Protein AF-A0A0N0AQ24-F1 (afdb_monomer_lite)

pLDDT: mean 78.23, std 11.95, range [36.19, 90.62]

Foldseek 3Di:
DDDDDWDAFPVPRDTDPDPVQKDWDWDQDDPVQVGDIDITIHGNVVCVPVDPPFAKDWDWDDDVPDDTDIDIDTPVVVQVVDDPDGVVVVVVPDDDPPPPDPDPPVPPPPQPCLDLLNQPADDPDADDPSSLVSCQVCVVVSQVNCVVVVHDHQDLVDVVSCVRSVCPVVSVVVVD

Sequence (176 aa):
MAQRVIRVSDLTGKFIENDEDLVKVIVRGHPILGEDAVEIEALAEEVENLDNEKQFVHLEIQQEGEDTRSVVMELSEFEALAQDEPMDKLLTTAKTVTARSARPAATAKKIDYATLEHAGKPKKGKTSEAEKRIVRENFDQINERLQGEGLRTIDLNNPDHVERYGLEELAKERRG

Structure (mmCIF, N/CA/C/O backbone):
data_AF-A0A0N0AQ24-F1
#
_entry.id   AF-A0A0N0AQ24-F1
#
loop_
_atom_site.group_PDB
_atom_site.id
_atom_site.type_symbol
_atom_site.label_atom_id
_atom_site.label_alt_id
_atom_site.label_comp_id
_atom_site.label_asym_id
_atom_site.label_entity_id
_atom_site.label_seq_id
_atom_site.pdbx_PDB_ins_code
_atom_site.Cartn_x
_atom_site.Cartn_y
_atom_site.Cartn_z
_atom_site.occupancy
_atom_site.B_iso_or_equiv
_atom_site.auth_seq_id
_atom_site.auth_comp_id
_atom_site.auth_asym_id
_atom_site.auth_atom_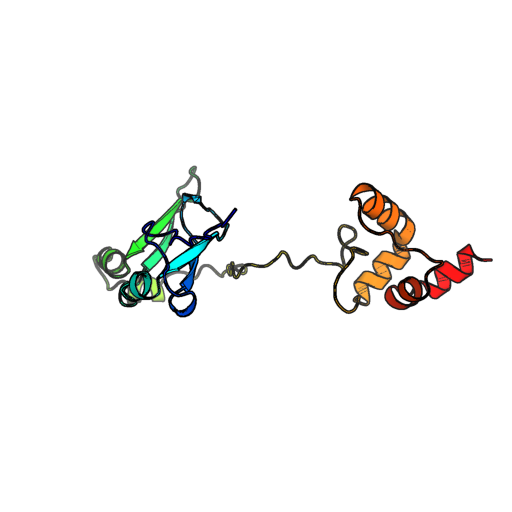id
_atom_site.pdbx_PDB_model_num
ATOM 1 N N . MET A 1 1 ? -40.356 0.172 -23.204 1.00 53.78 1 MET A N 1
ATOM 2 C CA . MET A 1 1 ? -39.754 -0.649 -22.132 1.00 53.78 1 MET A CA 1
ATOM 3 C C . MET A 1 1 ? -38.996 0.294 -21.217 1.00 53.78 1 MET A C 1
ATOM 5 O O . MET A 1 1 ? -38.192 1.058 -21.734 1.00 53.78 1 MET A O 1
ATOM 9 N N . ALA A 1 2 ? -39.307 0.315 -19.922 1.00 73.12 2 ALA A N 1
ATOM 10 C CA . ALA A 1 2 ? -38.596 1.137 -18.943 1.00 73.12 2 ALA A CA 1
ATOM 11 C C . ALA A 1 2 ? -37.483 0.302 -18.296 1.00 73.12 2 ALA A C 1
ATOM 13 O O . ALA A 1 2 ? -37.708 -0.864 -17.978 1.00 73.12 2 ALA A O 1
ATOM 14 N N . GLN A 1 3 ? -36.297 0.886 -18.134 1.00 75.75 3 GLN A N 1
ATOM 15 C CA . GLN A 1 3 ? -35.149 0.267 -17.471 1.00 75.75 3 GLN A CA 1
ATOM 16 C C . GLN A 1 3 ? -34.894 1.039 -16.172 1.00 75.75 3 GLN A C 1
ATOM 18 O O . GLN A 1 3 ? -34.880 2.268 -16.195 1.00 75.75 3 GLN A O 1
ATOM 23 N N . ARG A 1 4 ? -34.727 0.336 -15.045 1.00 78.62 4 ARG A N 1
ATOM 24 C CA . ARG A 1 4 ? -34.333 0.929 -13.758 1.00 78.62 4 ARG A CA 1
ATOM 25 C C . ARG A 1 4 ? -32.904 0.495 -13.468 1.00 78.62 4 ARG A C 1
ATOM 27 O O . ARG A 1 4 ? -32.651 -0.698 -13.330 1.00 78.62 4 ARG A O 1
ATOM 34 N N . VAL A 1 5 ? -31.992 1.457 -13.398 1.00 78.50 5 VAL A N 1
ATOM 35 C CA . VAL A 1 5 ? -30.620 1.226 -12.937 1.00 78.50 5 VAL A CA 1
ATOM 36 C C . VAL A 1 5 ? -30.631 1.346 -11.420 1.00 78.50 5 VAL A C 1
ATOM 38 O O . VAL A 1 5 ? -31.204 2.292 -10.884 1.00 78.50 5 VAL A O 1
ATOM 41 N N . ILE A 1 6 ? -30.066 0.356 -10.737 1.00 82.25 6 ILE A N 1
ATOM 42 C CA . ILE A 1 6 ? -29.973 0.317 -9.280 1.00 82.25 6 ILE A CA 1
ATOM 43 C C . ILE A 1 6 ? -28.494 0.169 -8.939 1.00 82.25 6 ILE A C 1
ATOM 45 O O . ILE A 1 6 ? -27.836 -0.715 -9.488 1.00 82.25 6 ILE A O 1
ATOM 49 N N . ARG A 1 7 ? -27.985 1.037 -8.063 1.00 79.62 7 ARG A N 1
ATOM 50 C CA . ARG A 1 7 ? -26.636 0.932 -7.502 1.00 79.62 7 ARG A CA 1
ATOM 51 C C . ARG A 1 7 ? -26.691 0.293 -6.123 1.00 79.62 7 ARG A C 1
ATOM 53 O O . ARG A 1 7 ? -27.677 0.446 -5.399 1.00 79.62 7 ARG A O 1
ATOM 60 N N . VAL A 1 8 ? -25.652 -0.463 -5.801 1.00 87.00 8 VAL A N 1
ATOM 61 C CA . VAL A 1 8 ? -25.579 -1.314 -4.616 1.00 87.00 8 VAL A CA 1
ATOM 62 C C . VAL A 1 8 ? -24.201 -1.135 -3.986 1.00 87.00 8 VAL A C 1
ATOM 64 O O . VAL A 1 8 ? -23.217 -1.138 -4.715 1.00 87.00 8 VAL A O 1
ATOM 67 N N . SER A 1 9 ? -24.144 -0.974 -2.663 1.00 86.75 9 SER A N 1
ATOM 68 C CA . SER A 1 9 ? -22.891 -0.964 -1.896 1.00 86.75 9 SER A CA 1
ATOM 69 C C . SER A 1 9 ? -22.216 -2.333 -1.983 1.00 86.75 9 SER A C 1
ATOM 71 O O . SER A 1 9 ? -22.841 -3.355 -1.695 1.00 86.75 9 SER A O 1
ATOM 73 N N . ASP A 1 10 ? -20.934 -2.355 -2.325 1.00 87.88 10 ASP A N 1
ATOM 74 C CA . ASP A 1 10 ? -20.101 -3.556 -2.339 1.00 87.88 10 ASP A CA 1
ATOM 75 C C . ASP A 1 10 ? -19.804 -4.070 -0.919 1.00 87.88 10 ASP A C 1
ATOM 77 O O . ASP A 1 10 ? -19.528 -5.258 -0.743 1.00 87.88 10 ASP A O 1
ATOM 81 N N . LEU A 1 11 ? -19.871 -3.207 0.107 1.00 84.88 11 LEU A N 1
ATOM 82 C CA . LEU A 1 11 ? -19.609 -3.600 1.499 1.00 84.88 11 LEU A CA 1
ATOM 83 C C . LEU A 1 11 ? -20.772 -4.375 2.121 1.00 84.88 11 LEU A C 1
ATOM 85 O O . LEU A 1 11 ? -20.555 -5.368 2.815 1.00 84.88 11 LEU A O 1
ATOM 89 N N . THR A 1 12 ? -22.007 -3.920 1.910 1.00 84.44 12 THR A N 1
ATOM 90 C CA . THR A 1 12 ? -23.183 -4.464 2.617 1.00 84.44 12 THR A CA 1
ATOM 91 C C . THR A 1 12 ? -24.284 -4.971 1.697 1.00 84.44 12 THR A C 1
ATOM 93 O O . THR A 1 12 ? -25.236 -5.592 2.173 1.00 84.44 12 THR A O 1
ATOM 96 N N . GLY A 1 13 ? -24.202 -4.704 0.392 1.00 84.88 13 GLY A N 1
ATOM 97 C CA . GLY A 1 13 ? -25.263 -5.029 -0.556 1.00 84.88 13 GLY A CA 1
ATOM 98 C C . GLY A 1 13 ? -26.492 -4.118 -0.456 1.00 84.88 13 GLY A C 1
ATOM 99 O O . GLY A 1 13 ? -27.527 -4.432 -1.049 1.00 84.88 13 GLY A O 1
ATOM 100 N N . LYS A 1 14 ? -26.429 -3.014 0.303 1.00 86.25 14 LYS A N 1
ATOM 101 C CA . LYS A 1 14 ? -27.543 -2.062 0.425 1.00 86.25 14 LYS A CA 1
ATOM 102 C C . LYS A 1 14 ? -27.711 -1.227 -0.838 1.00 86.25 14 LYS A C 1
ATOM 104 O O . LYS A 1 14 ? -26.739 -0.878 -1.504 1.00 86.25 14 LYS A O 1
ATOM 109 N N . PHE A 1 15 ? -28.958 -0.882 -1.148 1.00 85.19 15 PHE A N 1
ATOM 110 C CA . PHE A 1 15 ? -29.262 0.016 -2.254 1.00 85.19 15 PHE A CA 1
ATOM 111 C C . PHE A 1 15 ? -28.800 1.433 -1.941 1.00 85.19 15 PHE A C 1
ATOM 113 O O . PHE A 1 15 ? -29.078 1.960 -0.867 1.00 85.19 15 PHE A O 1
ATOM 120 N N . ILE A 1 16 ? -28.128 2.037 -2.913 1.00 80.81 16 ILE A N 1
ATOM 121 C CA . ILE A 1 16 ? -27.698 3.427 -2.849 1.00 80.81 16 ILE A CA 1
ATOM 122 C C . ILE A 1 16 ? -28.798 4.246 -3.514 1.00 80.81 16 ILE A C 1
ATOM 124 O O . ILE A 1 16 ? -28.990 4.176 -4.731 1.00 80.81 16 ILE A O 1
ATOM 128 N N . GLU A 1 17 ? -29.593 4.931 -2.694 1.00 79.12 17 GLU A N 1
ATOM 129 C CA . GLU A 1 17 ? -30.729 5.728 -3.167 1.00 79.12 17 GLU A CA 1
ATOM 130 C C . GLU A 1 17 ? -30.275 7.083 -3.722 1.00 79.12 17 GLU A C 1
ATOM 132 O O . GLU A 1 17 ? -30.817 7.528 -4.736 1.00 79.12 17 GLU A O 1
ATOM 137 N N . ASN A 1 18 ? -29.242 7.681 -3.117 1.00 78.81 18 ASN A N 1
ATOM 138 C CA . ASN A 1 18 ? -28.640 8.933 -3.562 1.00 78.81 18 ASN A CA 1
ATOM 139 C C . ASN A 1 18 ? -27.163 8.737 -3.900 1.00 78.81 18 ASN A C 1
ATOM 141 O O . ASN A 1 18 ? -26.386 8.221 -3.102 1.00 78.81 18 ASN A O 1
ATOM 145 N N . ASP A 1 19 ? -26.761 9.240 -5.064 1.00 77.56 19 ASP A N 1
ATOM 146 C CA . ASP A 1 19 ? -25.362 9.229 -5.499 1.00 77.56 19 ASP A CA 1
ATOM 147 C C . ASP A 1 19 ? -24.450 10.117 -4.624 1.00 77.56 19 ASP A C 1
ATOM 149 O O . ASP A 1 19 ? -23.234 9.968 -4.676 1.00 77.56 19 ASP A O 1
ATOM 153 N N . GLU A 1 20 ? -25.012 11.037 -3.833 1.00 80.44 20 GLU A N 1
ATOM 154 C CA . GLU A 1 20 ? -24.258 11.909 -2.915 1.00 80.44 20 GLU A CA 1
ATOM 155 C C . GLU A 1 20 ? -23.732 11.159 -1.681 1.00 80.44 20 GLU A C 1
ATOM 157 O O . GLU A 1 20 ? -22.711 11.553 -1.122 1.00 80.44 20 GLU A O 1
ATOM 162 N N . ASP A 1 21 ? -24.377 10.047 -1.313 1.00 82.38 21 ASP A N 1
ATOM 163 C CA . ASP A 1 21 ? -23.991 9.202 -0.176 1.00 82.38 21 ASP A CA 1
ATOM 164 C C . ASP A 1 21 ? -22.950 8.135 -0.573 1.00 82.38 21 ASP A C 1
ATOM 166 O O . ASP A 1 21 ? -22.515 7.333 0.256 1.00 82.38 21 ASP A O 1
ATOM 170 N N . LEU A 1 22 ? -22.549 8.112 -1.851 1.00 84.88 22 LEU A N 1
ATOM 171 C CA . LEU A 1 22 ? -21.582 7.175 -2.411 1.00 84.88 22 LEU A CA 1
ATOM 172 C C . LEU A 1 22 ? -20.153 7.578 -2.042 1.00 84.88 22 LEU A C 1
ATOM 174 O O . LEU A 1 22 ? -19.672 8.657 -2.396 1.00 84.88 22 LEU A O 1
ATOM 178 N N . VAL A 1 23 ? -19.420 6.648 -1.440 1.00 88.25 23 VAL A N 1
ATOM 179 C CA . VAL A 1 23 ? -17.989 6.785 -1.176 1.00 88.25 23 VAL A CA 1
ATOM 180 C C . VAL A 1 23 ? -17.191 5.698 -1.879 1.00 88.25 23 VAL A C 1
ATOM 182 O O . VAL A 1 23 ? -17.628 4.559 -2.039 1.00 88.25 23 VAL A O 1
ATOM 185 N N . LYS A 1 24 ? -15.975 6.065 -2.286 1.00 89.38 24 LYS A N 1
ATOM 186 C CA . LYS A 1 24 ? -14.991 5.141 -2.848 1.00 89.38 24 LYS A CA 1
ATOM 187 C C . LYS A 1 24 ? -14.023 4.720 -1.763 1.00 89.38 24 LYS A C 1
ATOM 189 O O . LYS A 1 24 ? -13.316 5.560 -1.203 1.00 89.38 24 LYS A O 1
ATOM 194 N N . VAL A 1 25 ? -13.953 3.423 -1.506 1.00 85.50 25 VAL A N 1
ATOM 195 C CA . VAL A 1 25 ? -13.019 2.839 -0.546 1.00 85.50 25 VAL A CA 1
ATOM 196 C C . VAL A 1 25 ? -11.926 2.120 -1.320 1.00 85.50 25 VAL A C 1
ATOM 198 O O . VAL A 1 25 ? -12.199 1.261 -2.152 1.00 85.50 25 VAL A O 1
ATOM 201 N N . ILE A 1 26 ? -10.670 2.475 -1.052 1.00 87.62 26 ILE A N 1
ATOM 202 C CA . ILE A 1 26 ? -9.513 1.803 -1.650 1.00 87.62 26 ILE A CA 1
ATOM 203 C C . ILE A 1 26 ? -8.926 0.862 -0.605 1.00 87.62 26 ILE A C 1
ATOM 205 O O . ILE A 1 26 ? -8.254 1.302 0.329 1.00 87.62 26 ILE A O 1
ATOM 209 N N . VAL A 1 27 ? -9.150 -0.434 -0.787 1.00 82.19 27 VAL A N 1
ATOM 210 C CA . VAL A 1 27 ? -8.597 -1.477 0.077 1.00 82.19 27 VAL A CA 1
ATOM 211 C C . VAL A 1 27 ? -7.148 -1.738 -0.329 1.00 82.19 27 VAL A C 1
ATOM 213 O O . VAL A 1 27 ? -6.857 -2.023 -1.491 1.00 82.19 27 VAL A O 1
ATOM 216 N N . ARG A 1 28 ? -6.225 -1.630 0.633 1.00 81.81 28 ARG A N 1
ATOM 217 C CA . ARG A 1 28 ? -4.787 -1.894 0.463 1.00 81.81 28 ARG A CA 1
ATOM 218 C C . ARG A 1 28 ? -4.307 -2.862 1.536 1.00 81.81 28 ARG A C 1
ATOM 220 O O . ARG A 1 28 ? -4.806 -2.818 2.655 1.00 81.81 28 ARG A O 1
ATOM 227 N N . GLY A 1 29 ? -3.317 -3.693 1.208 1.00 72.56 29 GLY A N 1
ATOM 228 C CA . GLY A 1 29 ? -2.653 -4.559 2.189 1.00 72.56 29 GLY A CA 1
ATOM 229 C C . GLY A 1 29 ? -3.527 -5.692 2.734 1.00 72.56 29 GLY A C 1
ATOM 230 O O . GLY A 1 29 ? -3.226 -6.244 3.788 1.00 72.56 29 GLY A O 1
ATOM 231 N N . HIS A 1 30 ? -4.613 -6.045 2.040 1.00 75.88 30 HIS A N 1
ATOM 232 C CA . HIS A 1 30 ? -5.402 -7.222 2.389 1.00 75.88 30 HIS A CA 1
ATOM 233 C C . HIS A 1 30 ? -4.661 -8.493 1.922 1.00 75.88 30 HIS A C 1
ATOM 235 O O . HIS A 1 30 ? -4.230 -8.522 0.769 1.00 75.88 30 HIS A O 1
ATOM 241 N N . PRO A 1 31 ? -4.558 -9.570 2.729 1.00 72.44 31 PRO A N 1
ATOM 242 C CA . PRO A 1 31 ? -3.753 -10.753 2.386 1.00 72.44 31 PRO A CA 1
ATOM 243 C C . PRO A 1 31 ? -4.112 -11.406 1.045 1.00 72.44 31 PRO A C 1
ATOM 245 O O . PRO A 1 31 ? -3.244 -11.908 0.343 1.00 72.44 31 PRO A O 1
ATOM 248 N N . ILE A 1 32 ? -5.396 -11.368 0.672 1.00 76.19 32 ILE A N 1
ATOM 249 C CA . ILE A 1 32 ? -5.889 -11.905 -0.611 1.00 76.19 32 ILE A CA 1
ATOM 250 C C . ILE A 1 32 ? -5.446 -11.044 -1.806 1.00 76.19 32 ILE A C 1
ATOM 252 O O . ILE A 1 32 ? -5.338 -11.556 -2.915 1.00 76.19 32 ILE A O 1
ATOM 256 N N . LEU A 1 33 ? -5.205 -9.747 -1.592 1.00 71.81 33 LEU A N 1
ATOM 257 C CA . LEU A 1 33 ? -4.842 -8.804 -2.651 1.00 71.81 33 LEU A CA 1
ATOM 258 C C . LEU A 1 33 ? -3.328 -8.724 -2.881 1.00 71.81 33 LEU A C 1
ATOM 260 O O . LEU A 1 33 ? -2.901 -8.218 -3.913 1.00 71.81 33 LEU A O 1
ATOM 264 N N . GLY A 1 34 ? -2.504 -9.210 -1.948 1.00 73.31 34 GLY A N 1
ATOM 265 C CA . GLY A 1 34 ? -1.053 -9.053 -2.042 1.00 73.31 34 GLY A CA 1
ATOM 266 C C . GLY A 1 34 ? -0.662 -7.573 -2.149 1.00 73.31 34 GLY A C 1
ATOM 267 O O . GLY A 1 34 ? -0.947 -6.787 -1.246 1.00 73.31 34 GLY A O 1
ATOM 268 N N . GLU A 1 35 ? -0.015 -7.194 -3.256 1.00 68.06 35 GLU A N 1
ATOM 269 C CA . GLU A 1 35 ? 0.390 -5.806 -3.543 1.00 68.06 35 GLU A CA 1
ATOM 270 C C . GLU A 1 35 ? -0.690 -4.981 -4.267 1.00 68.06 35 GLU A C 1
ATOM 272 O O . GLU A 1 35 ? -0.550 -3.760 -4.406 1.00 68.06 35 GLU A O 1
ATOM 277 N N . ASP A 1 36 ? -1.766 -5.620 -4.726 1.00 71.62 36 ASP A N 1
ATOM 278 C CA . ASP A 1 36 ? -2.826 -4.955 -5.468 1.00 71.62 36 ASP A CA 1
ATOM 279 C C . ASP A 1 36 ? -3.754 -4.159 -4.542 1.00 71.62 36 ASP A C 1
ATOM 281 O O . ASP A 1 36 ? -3.977 -4.477 -3.371 1.00 71.62 36 ASP A O 1
ATOM 285 N N . ALA A 1 37 ? -4.309 -3.080 -5.091 1.00 81.44 37 ALA A N 1
ATOM 286 C CA . ALA A 1 37 ? -5.342 -2.291 -4.439 1.00 81.44 37 ALA A CA 1
ATOM 287 C C . ALA A 1 37 ? -6.656 -2.475 -5.189 1.00 81.44 37 ALA A C 1
ATOM 289 O O . ALA A 1 37 ? -6.684 -2.407 -6.419 1.00 81.44 37 ALA A O 1
ATOM 290 N N . VAL A 1 38 ? -7.739 -2.665 -4.444 1.00 82.38 38 VAL A N 1
ATOM 291 C CA . VAL A 1 38 ? -9.083 -2.805 -5.010 1.00 82.38 38 VAL A CA 1
ATOM 292 C C . VAL A 1 38 ? -9.928 -1.622 -4.570 1.00 82.38 38 VAL A C 1
ATOM 294 O O . VAL A 1 38 ? -9.937 -1.254 -3.396 1.00 82.38 38 VAL A O 1
ATOM 297 N N . GLU A 1 39 ? -10.600 -1.006 -5.538 1.00 88.12 39 GLU A N 1
ATOM 298 C CA . GLU A 1 39 ? -11.615 0.015 -5.300 1.00 88.12 39 GLU A CA 1
ATOM 299 C C . GLU A 1 39 ? -12.965 -0.676 -5.132 1.00 88.12 39 GLU A C 1
ATOM 301 O O . GLU A 1 39 ? -13.324 -1.527 -5.945 1.00 88.12 39 GLU A O 1
ATOM 306 N N . ILE A 1 40 ? -13.682 -0.306 -4.078 1.00 89.44 40 ILE A N 1
ATOM 307 C CA . ILE A 1 40 ? -15.054 -0.735 -3.821 1.00 89.44 40 ILE A CA 1
ATOM 308 C C . ILE A 1 40 ? -15.924 0.491 -3.549 1.00 89.44 40 ILE A C 1
ATOM 310 O O . ILE A 1 40 ? -15.444 1.518 -3.050 1.00 89.44 40 ILE A O 1
ATOM 314 N N . GLU A 1 41 ? -17.203 0.377 -3.874 1.00 88.88 41 GLU A N 1
ATOM 315 C CA . GLU A 1 41 ? -18.203 1.414 -3.648 1.00 88.88 41 GLU A CA 1
ATOM 316 C C . GLU A 1 41 ? -19.002 1.110 -2.378 1.00 88.88 41 GLU A C 1
ATOM 318 O O . GLU A 1 41 ? -19.471 -0.006 -2.172 1.00 88.88 41 GLU A O 1
ATOM 323 N N . ALA A 1 42 ? -19.162 2.098 -1.502 1.00 87.94 42 ALA A N 1
ATOM 324 C CA . ALA A 1 42 ? -19.889 1.944 -0.245 1.00 87.94 42 ALA A CA 1
ATOM 325 C C . ALA A 1 42 ? -20.731 3.182 0.076 1.00 87.94 42 ALA A C 1
ATOM 327 O O . ALA A 1 42 ? -20.602 4.213 -0.585 1.00 87.94 42 ALA A O 1
ATOM 328 N N . LEU A 1 43 ? -21.588 3.086 1.094 1.00 88.12 43 LEU A N 1
ATOM 329 C CA . LEU A 1 43 ? -22.282 4.249 1.654 1.00 88.12 43 LEU A CA 1
ATOM 330 C C . LEU A 1 43 ? -21.379 4.975 2.661 1.00 88.12 43 LEU A C 1
ATOM 332 O O . LEU A 1 43 ? -20.643 4.332 3.410 1.00 88.12 43 LEU A O 1
ATOM 336 N N . ALA A 1 44 ? -21.458 6.305 2.720 1.00 86.00 44 ALA A N 1
ATOM 337 C CA . ALA A 1 44 ? -20.677 7.119 3.656 1.00 86.00 44 ALA A CA 1
ATOM 338 C C . ALA A 1 44 ? -20.854 6.662 5.118 1.00 86.00 44 ALA A C 1
ATOM 340 O O . ALA A 1 44 ? -19.873 6.421 5.819 1.00 86.00 44 ALA A O 1
ATOM 341 N N . GLU A 1 45 ? -22.093 6.409 5.543 1.00 84.81 45 GLU A N 1
ATOM 342 C CA . GLU A 1 45 ? -22.426 5.941 6.899 1.00 84.81 45 GLU A CA 1
ATOM 343 C C . GLU A 1 45 ? -21.748 4.603 7.273 1.00 84.81 45 GLU A C 1
ATOM 345 O O . GLU A 1 45 ? -21.530 4.301 8.449 1.00 84.81 45 GLU A O 1
ATOM 350 N N . GLU A 1 46 ? -21.411 3.773 6.277 1.00 82.94 46 GLU A N 1
ATOM 351 C CA . GLU A 1 46 ? -20.771 2.465 6.487 1.00 82.94 46 GLU A CA 1
ATOM 352 C C . GLU A 1 46 ? -19.293 2.599 6.833 1.00 82.94 46 GLU A C 1
ATOM 354 O O . GLU A 1 46 ? -18.743 1.746 7.530 1.00 82.94 46 GLU A O 1
ATOM 359 N N . VAL A 1 47 ? -18.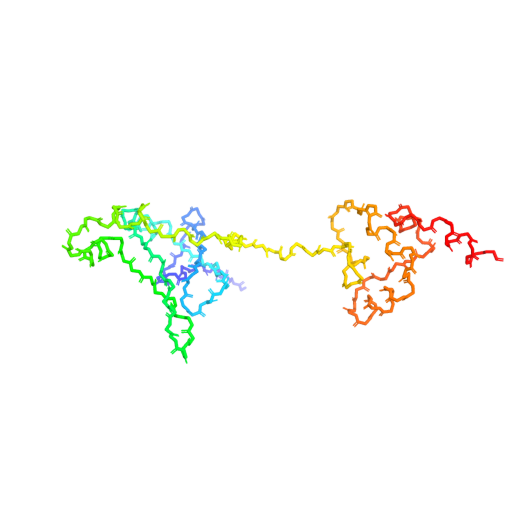658 3.673 6.366 1.00 82.38 47 VAL A N 1
ATOM 360 C CA . VAL A 1 47 ? -17.241 3.947 6.611 1.00 82.38 47 VAL A CA 1
ATOM 361 C C . VAL A 1 47 ? -17.019 4.966 7.722 1.00 82.38 47 VAL A C 1
ATOM 363 O O . VAL A 1 47 ? -15.930 5.011 8.283 1.00 82.38 47 VAL A O 1
ATOM 366 N N . GLU A 1 48 ? -18.036 5.750 8.082 1.00 79.00 48 GLU A N 1
ATOM 367 C CA . GLU A 1 48 ? -17.964 6.738 9.166 1.00 79.00 48 GLU A CA 1
ATOM 368 C C . GLU A 1 48 ? -17.618 6.117 10.525 1.00 79.00 48 GLU A C 1
ATOM 370 O O . GLU A 1 48 ? -16.941 6.745 11.335 1.00 79.00 48 GLU A O 1
ATOM 375 N N . ASN A 1 49 ? -18.035 4.869 10.755 1.00 69.62 49 ASN A N 1
ATOM 376 C CA . ASN A 1 49 ? -17.752 4.129 11.988 1.00 69.62 49 ASN A CA 1
ATOM 377 C C . ASN A 1 49 ? -16.453 3.307 11.928 1.00 69.62 49 ASN A C 1
ATOM 379 O O . ASN A 1 49 ? -16.190 2.511 12.832 1.00 69.62 49 ASN A O 1
ATOM 383 N N . LEU A 1 50 ? -15.647 3.441 10.868 1.00 72.56 50 LEU A N 1
ATOM 384 C CA . LEU A 1 50 ? -14.314 2.846 10.853 1.00 72.56 50 LEU A CA 1
ATOM 385 C C . LEU A 1 50 ? -13.445 3.622 11.848 1.00 72.56 50 LEU A C 1
ATOM 387 O O . LEU A 1 50 ? -12.979 4.721 11.559 1.00 72.56 50 LEU A O 1
ATOM 391 N N . ASP A 1 51 ? -13.280 3.049 13.041 1.00 60.84 51 ASP A N 1
ATOM 392 C CA . ASP A 1 51 ? -12.509 3.635 14.136 1.00 60.84 51 ASP A CA 1
ATOM 393 C C . ASP A 1 51 ? -11.100 4.025 13.677 1.00 60.84 51 ASP A C 1
ATOM 395 O O . ASP A 1 51 ? -10.226 3.176 13.488 1.00 60.84 51 ASP A O 1
ATOM 399 N N . ASN A 1 52 ? -10.857 5.333 13.583 1.00 62.72 52 ASN A N 1
ATOM 400 C CA . ASN A 1 52 ? -9.517 5.888 13.385 1.00 62.72 52 ASN A CA 1
ATOM 401 C C . ASN A 1 52 ? -8.611 5.670 14.612 1.00 62.72 52 ASN A C 1
ATOM 403 O O . ASN A 1 52 ? -7.409 5.920 14.544 1.00 62.72 52 ASN A O 1
ATOM 407 N N . GLU A 1 53 ? -9.182 5.242 15.740 1.00 66.31 53 GLU A N 1
ATOM 408 C CA . GLU A 1 53 ? -8.459 5.007 16.989 1.00 66.31 53 GLU A CA 1
ATOM 409 C C . GLU A 1 53 ? -7.640 3.713 16.955 1.00 66.31 53 GLU A C 1
ATOM 411 O O . GLU A 1 53 ? -6.633 3.599 17.656 1.00 66.31 53 GLU A O 1
ATOM 416 N N . LYS A 1 54 ? -8.027 2.742 16.116 1.00 77.25 54 LYS A N 1
ATOM 417 C CA . LYS A 1 54 ? -7.316 1.467 16.018 1.00 77.25 54 LYS A CA 1
ATOM 418 C C . LYS A 1 54 ? -6.055 1.639 15.188 1.00 77.25 54 LYS A C 1
ATOM 420 O O . LYS A 1 54 ? -6.089 1.743 13.962 1.00 77.25 54 LYS A O 1
ATOM 425 N N . GLN A 1 55 ? -4.924 1.657 15.876 1.00 81.06 55 GLN A N 1
ATOM 426 C CA . GLN A 1 55 ? -3.611 1.674 15.252 1.00 81.06 55 GLN A CA 1
ATOM 427 C C . GLN A 1 55 ? -3.141 0.237 15.042 1.00 81.06 55 GLN A C 1
ATOM 429 O O . GLN A 1 55 ? -3.223 -0.588 15.948 1.00 81.06 55 GLN A O 1
ATOM 434 N N . PHE A 1 56 ? -2.629 -0.059 13.851 1.00 85.31 56 PHE A N 1
ATOM 435 C CA . PHE A 1 56 ? -2.087 -1.371 13.508 1.00 85.31 56 PHE A CA 1
ATOM 436 C C . PHE A 1 56 ? -0.597 -1.259 13.203 1.00 85.31 56 PHE A C 1
ATOM 438 O O . PHE A 1 56 ? -0.138 -0.257 12.648 1.00 85.31 56 PHE A O 1
ATOM 445 N N . VAL A 1 57 ? 0.150 -2.309 13.527 1.00 85.31 57 VAL A N 1
ATOM 446 C CA . VAL A 1 57 ? 1.561 -2.464 13.172 1.00 85.31 57 VAL A CA 1
ATOM 447 C C . VAL A 1 57 ? 1.731 -3.620 12.195 1.00 85.31 57 VAL A C 1
ATOM 449 O O . VAL A 1 57 ? 1.066 -4.651 12.298 1.00 85.31 57 VAL A O 1
ATOM 452 N N . HIS A 1 58 ? 2.630 -3.440 11.230 1.00 85.75 58 HIS A N 1
ATOM 453 C CA . HIS A 1 58 ? 2.981 -4.456 10.244 1.00 85.75 58 HIS A CA 1
ATOM 454 C C . HIS A 1 58 ? 4.366 -5.013 10.573 1.00 85.75 58 HIS A C 1
ATOM 456 O O . HIS A 1 58 ? 5.336 -4.261 10.685 1.00 85.75 58 HIS A O 1
ATOM 462 N N . LEU A 1 59 ? 4.452 -6.329 10.724 1.00 84.88 59 LEU A N 1
ATOM 463 C CA . LEU A 1 59 ? 5.644 -7.051 11.144 1.00 84.88 59 LEU A CA 1
ATOM 464 C C . LEU A 1 59 ? 6.070 -8.006 10.035 1.00 84.88 59 LEU A C 1
ATOM 466 O O . LEU A 1 59 ? 5.266 -8.789 9.539 1.00 84.88 59 LEU A O 1
ATOM 470 N N . GLU A 1 60 ? 7.350 -7.975 9.685 1.00 85.44 60 GLU A N 1
ATOM 471 C CA . GLU A 1 60 ? 7.970 -8.983 8.830 1.00 85.44 60 GLU A CA 1
ATOM 472 C C . GLU A 1 60 ? 8.819 -9.901 9.701 1.00 85.44 60 GLU A C 1
ATOM 474 O O . GLU A 1 60 ? 9.762 -9.464 10.360 1.00 85.44 60 GLU A O 1
ATOM 479 N N . ILE A 1 61 ? 8.463 -11.182 9.729 1.00 85.00 61 ILE A N 1
ATOM 480 C CA . ILE A 1 61 ? 9.169 -12.190 10.510 1.00 85.00 61 ILE A CA 1
ATOM 481 C C . ILE A 1 61 ? 9.922 -13.083 9.532 1.00 85.00 61 ILE A C 1
ATOM 483 O O . ILE A 1 61 ? 9.316 -13.783 8.723 1.00 85.00 61 ILE A O 1
ATOM 487 N N . GLN A 1 62 ? 11.246 -13.068 9.635 1.00 85.12 62 GLN A N 1
ATOM 488 C CA . GLN A 1 62 ? 12.136 -13.929 8.869 1.00 85.12 62 GLN A CA 1
ATOM 489 C C . GLN A 1 62 ? 12.710 -15.000 9.799 1.00 85.12 62 GLN A C 1
ATOM 491 O O . GLN A 1 62 ? 13.328 -14.671 10.812 1.00 85.12 62 GLN A O 1
ATOM 496 N N . GLN A 1 63 ? 12.498 -16.273 9.466 1.00 82.50 63 GLN A N 1
ATOM 497 C CA . GLN A 1 63 ? 13.126 -17.404 10.153 1.00 82.50 63 GLN A CA 1
ATOM 498 C C . GLN A 1 63 ? 14.155 -18.052 9.223 1.00 82.50 63 GLN A C 1
ATOM 500 O O . GLN A 1 63 ? 14.007 -18.021 8.001 1.00 82.50 63 GLN A O 1
ATOM 505 N N . GLU A 1 64 ? 15.232 -18.608 9.778 1.00 80.75 64 GLU A N 1
ATOM 506 C CA . GLU A 1 64 ? 16.258 -19.258 8.960 1.00 80.75 64 GLU A CA 1
ATOM 507 C C . GLU A 1 64 ? 15.684 -20.499 8.263 1.00 80.75 64 GLU A C 1
ATOM 509 O O . GLU A 1 64 ? 15.291 -21.463 8.913 1.00 80.75 64 GLU A O 1
ATOM 514 N N . GLY A 1 65 ? 15.661 -20.473 6.929 1.00 79.38 65 GLY A N 1
ATOM 515 C CA . GLY A 1 65 ? 15.153 -21.575 6.108 1.00 79.38 65 GLY A CA 1
ATOM 516 C C . GLY A 1 65 ? 13.658 -21.512 5.781 1.00 79.38 65 GLY A C 1
ATOM 517 O O . GLY A 1 65 ? 13.185 -22.397 5.072 1.00 79.38 65 GLY A O 1
ATOM 518 N N . GLU A 1 66 ? 12.938 -20.480 6.229 1.00 79.44 66 GLU A N 1
ATOM 519 C CA . GLU A 1 66 ? 11.537 -20.232 5.865 1.00 79.44 66 GLU A CA 1
ATOM 520 C C . GLU A 1 66 ? 11.377 -18.913 5.099 1.00 79.44 66 GLU A C 1
ATOM 522 O O . GLU A 1 66 ? 12.210 -18.005 5.189 1.00 79.44 66 GLU A O 1
ATOM 527 N N . ASP A 1 67 ? 10.279 -18.805 4.351 1.00 77.56 67 ASP A N 1
ATOM 528 C CA . ASP A 1 67 ? 9.901 -17.562 3.688 1.00 77.56 67 ASP A CA 1
ATOM 529 C C . ASP A 1 67 ? 9.518 -16.485 4.714 1.00 77.56 67 ASP A C 1
ATOM 531 O O . ASP A 1 67 ? 8.946 -16.761 5.773 1.00 77.56 67 ASP A O 1
ATOM 535 N N . THR A 1 68 ? 9.811 -15.225 4.385 1.00 79.81 68 THR A N 1
ATOM 536 C CA . THR A 1 68 ? 9.401 -14.082 5.206 1.00 79.81 68 THR A CA 1
ATOM 537 C C . THR A 1 68 ? 7.881 -14.031 5.298 1.00 79.81 68 THR A C 1
ATOM 539 O O . THR A 1 68 ? 7.189 -13.910 4.286 1.00 79.81 68 THR A O 1
ATOM 542 N N . ARG A 1 69 ? 7.355 -14.058 6.523 1.00 79.94 69 ARG A N 1
ATOM 543 C CA . ARG A 1 69 ? 5.918 -13.915 6.781 1.00 79.94 69 ARG A CA 1
ATOM 544 C C . ARG A 1 69 ? 5.590 -12.490 7.218 1.00 79.94 69 ARG A C 1
ATOM 546 O O . ARG A 1 69 ? 6.242 -11.951 8.113 1.00 79.94 69 ARG A O 1
ATOM 553 N N . SER A 1 70 ? 4.565 -11.905 6.604 1.00 79.56 70 SER A N 1
ATOM 554 C CA . SER A 1 70 ? 3.968 -10.645 7.050 1.00 79.56 70 SER A CA 1
ATOM 555 C C . SER A 1 70 ? 2.833 -10.925 8.039 1.00 79.56 70 SER A C 1
ATOM 557 O O . SER A 1 70 ? 2.006 -11.813 7.819 1.00 79.56 70 SER A O 1
ATOM 559 N N . VAL A 1 71 ? 2.811 -10.175 9.138 1.00 84.69 71 VAL A N 1
ATOM 560 C CA . VAL A 1 71 ? 1.768 -10.213 10.164 1.00 84.69 71 VAL A CA 1
ATOM 561 C C . VAL A 1 71 ? 1.311 -8.784 10.445 1.00 84.69 71 VAL A C 1
ATOM 563 O O . VAL A 1 71 ? 2.135 -7.902 10.677 1.00 84.69 71 VAL A O 1
ATOM 566 N N . VAL A 1 72 ? -0.002 -8.559 10.451 1.00 85.81 72 VAL A N 1
ATOM 567 C CA . VAL A 1 72 ? -0.625 -7.304 10.896 1.00 85.81 72 VAL A CA 1
ATOM 568 C C . VAL A 1 72 ? -1.300 -7.568 12.234 1.00 85.81 72 VAL A C 1
ATOM 570 O O . VAL A 1 72 ? -2.057 -8.530 12.347 1.00 85.81 72 VAL A O 1
ATOM 573 N N . MET A 1 73 ? -1.034 -6.730 13.233 1.00 89.12 73 MET A N 1
ATOM 574 C CA . MET A 1 73 ? -1.686 -6.806 14.546 1.00 89.12 73 MET A CA 1
ATOM 575 C C . MET A 1 73 ? -1.943 -5.413 15.120 1.00 89.12 73 MET A C 1
ATOM 577 O O . MET A 1 73 ? -1.424 -4.422 14.600 1.00 89.12 73 MET A O 1
ATOM 581 N N . GLU A 1 74 ? -2.764 -5.319 16.163 1.00 89.56 74 GLU A N 1
ATOM 582 C CA . GLU A 1 74 ? -3.045 -4.038 16.813 1.00 89.56 74 GLU A CA 1
ATOM 583 C C . GLU A 1 74 ? -1.796 -3.513 17.542 1.00 89.56 74 GLU A C 1
ATOM 585 O O . GLU A 1 74 ? -0.998 -4.282 18.081 1.00 89.56 74 GLU A O 1
ATOM 590 N N . LEU A 1 75 ? -1.616 -2.191 17.567 1.00 88.69 75 LEU A N 1
ATOM 591 C CA . LEU A 1 75 ? -0.512 -1.543 18.273 1.00 88.69 75 LEU A CA 1
ATOM 592 C C . LEU A 1 75 ? -0.527 -1.902 19.763 1.00 88.69 75 LEU A C 1
ATOM 594 O O . LEU A 1 75 ? 0.521 -2.215 20.319 1.00 88.69 75 LEU A O 1
ATOM 598 N N . SER A 1 76 ? -1.709 -1.908 20.382 1.00 88.06 76 SER A N 1
ATOM 599 C CA . SER A 1 76 ? -1.892 -2.254 21.794 1.00 88.06 76 SER A CA 1
ATOM 600 C C . SER A 1 76 ? -1.436 -3.689 22.098 1.00 88.06 76 SER A C 1
ATOM 602 O O . SER A 1 76 ? -0.722 -3.929 23.072 1.00 88.06 76 SER A O 1
ATOM 604 N N . GLU A 1 77 ? -1.781 -4.641 21.226 1.00 90.62 77 GLU A N 1
ATOM 605 C CA . GLU A 1 77 ? -1.334 -6.031 21.323 1.00 90.62 77 GLU A CA 1
ATOM 606 C C . GLU A 1 77 ? 0.180 -6.153 21.130 1.00 90.62 77 GLU A C 1
ATOM 608 O O . GLU A 1 77 ? 0.831 -6.930 21.828 1.00 90.62 77 GLU A O 1
ATOM 613 N N . PHE A 1 78 ? 0.758 -5.384 20.205 1.00 90.50 78 PHE A N 1
ATOM 614 C CA . PHE A 1 78 ? 2.197 -5.388 19.968 1.00 90.50 78 PHE A CA 1
ATOM 615 C C . PHE A 1 78 ? 2.977 -4.818 21.156 1.00 90.50 78 PHE A C 1
ATOM 617 O O . PHE A 1 78 ? 3.952 -5.424 21.593 1.00 90.50 78 PHE A O 1
ATOM 624 N N . GLU A 1 79 ? 2.537 -3.696 21.724 1.00 89.88 79 GLU A N 1
ATOM 625 C CA . GLU A 1 79 ? 3.143 -3.113 22.924 1.00 89.88 79 GLU A CA 1
ATOM 626 C C . GL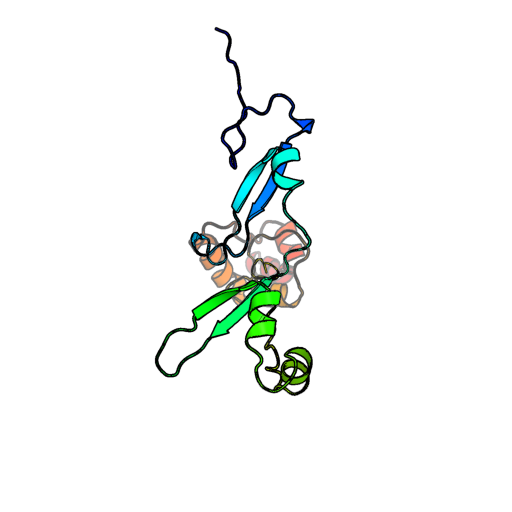U A 1 79 ? 3.097 -4.078 24.117 1.00 89.88 79 GLU A C 1
ATOM 628 O O . GLU A 1 79 ? 4.062 -4.147 24.879 1.00 89.88 79 GLU A O 1
ATOM 633 N N . ALA A 1 80 ? 2.037 -4.885 24.237 1.00 90.50 80 ALA A N 1
ATOM 634 C CA . ALA A 1 80 ? 1.899 -5.903 25.278 1.00 90.50 80 ALA A CA 1
ATOM 635 C C . ALA A 1 80 ? 2.868 -7.097 25.138 1.00 90.50 80 ALA A C 1
ATOM 637 O O . ALA A 1 80 ? 3.033 -7.858 26.092 1.00 90.50 80 ALA A O 1
ATOM 638 N N . LEU A 1 81 ? 3.533 -7.277 23.986 1.00 89.25 81 LEU A N 1
ATOM 639 C CA . LEU A 1 81 ? 4.569 -8.309 23.815 1.00 89.25 81 LEU A CA 1
ATOM 640 C C . LEU A 1 81 ? 5.867 -7.974 24.560 1.00 89.25 81 LEU A C 1
ATOM 642 O O . LEU A 1 81 ? 6.691 -8.861 24.797 1.00 89.25 81 LEU A O 1
ATOM 646 N N . ALA A 1 82 ? 6.067 -6.707 24.915 1.00 89.00 82 ALA A N 1
ATOM 647 C CA . ALA A 1 82 ? 7.217 -6.278 25.684 1.00 89.00 82 ALA A CA 1
ATOM 648 C C . ALA A 1 82 ? 7.092 -6.719 27.155 1.00 89.00 82 ALA A C 1
ATOM 650 O O . ALA A 1 82 ? 6.135 -6.364 27.838 1.00 89.00 82 ALA A O 1
ATOM 651 N N . GLN A 1 83 ? 8.066 -7.494 27.646 1.00 85.12 83 GLN A N 1
ATOM 652 C CA . GLN A 1 83 ? 8.048 -8.038 29.013 1.00 85.12 83 GL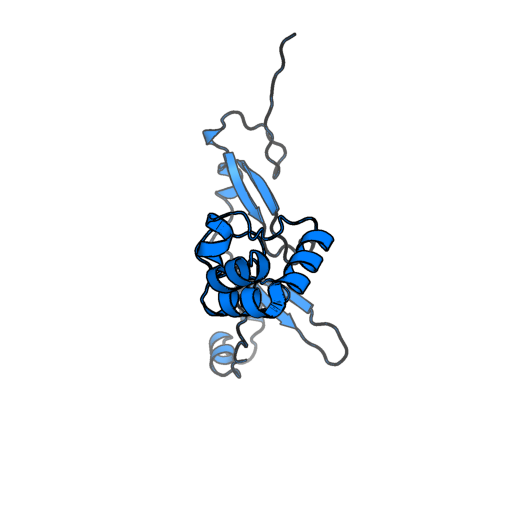N A CA 1
ATOM 653 C C . GLN A 1 83 ? 8.853 -7.179 29.998 1.00 85.12 83 GLN A C 1
ATOM 655 O O . GLN A 1 83 ? 8.315 -6.745 31.014 1.00 85.12 83 GLN A O 1
ATOM 660 N N . ASP A 1 84 ? 10.133 -6.930 29.705 1.00 80.81 84 ASP A N 1
ATOM 661 C CA . ASP A 1 84 ? 11.066 -6.313 30.661 1.00 80.81 84 ASP A CA 1
ATOM 662 C C . ASP A 1 84 ? 11.154 -4.781 30.551 1.00 80.81 84 ASP A C 1
ATOM 664 O O . ASP A 1 84 ? 11.302 -4.084 31.556 1.00 80.81 84 ASP A O 1
ATOM 668 N N . GLU A 1 85 ? 11.057 -4.234 29.337 1.00 86.19 85 GLU A N 1
ATOM 669 C CA . GLU A 1 85 ? 11.129 -2.794 29.068 1.00 86.19 85 GLU A CA 1
ATOM 670 C C . GLU A 1 85 ? 9.988 -2.352 28.153 1.00 86.19 85 GLU A C 1
ATOM 672 O O . GLU A 1 85 ? 9.607 -3.121 27.279 1.00 86.19 85 GLU A O 1
ATOM 677 N N . PRO A 1 86 ? 9.476 -1.112 28.273 1.00 86.75 86 PRO A N 1
ATOM 678 C CA . PRO A 1 86 ? 8.478 -0.587 27.345 1.00 86.75 86 PRO A CA 1
ATOM 679 C C . PRO A 1 86 ? 8.928 -0.704 25.885 1.00 86.75 86 PRO A C 1
ATOM 681 O O . PRO A 1 86 ? 10.071 -0.370 25.561 1.00 86.75 86 PRO A O 1
ATOM 684 N N . MET A 1 87 ? 8.010 -1.102 24.999 1.00 89.12 87 MET A N 1
ATOM 685 C CA . MET A 1 87 ? 8.304 -1.357 23.583 1.00 89.12 87 MET A CA 1
ATOM 686 C C . MET A 1 87 ? 8.990 -0.169 22.884 1.00 89.12 87 MET A C 1
ATOM 688 O O . MET A 1 87 ? 9.916 -0.365 22.104 1.00 89.12 87 MET A O 1
ATOM 692 N N . ASP A 1 88 ? 8.624 1.071 23.220 1.00 87.81 88 ASP A N 1
ATOM 693 C CA . ASP A 1 88 ? 9.258 2.290 22.688 1.00 87.81 88 ASP A CA 1
ATOM 694 C C . ASP A 1 88 ? 10.780 2.348 22.959 1.00 87.81 88 ASP A C 1
ATOM 696 O O . ASP A 1 88 ? 11.590 2.677 22.086 1.00 87.81 88 ASP A O 1
ATOM 700 N N . LYS A 1 89 ? 11.219 1.922 24.150 1.00 88.44 89 LYS A N 1
ATOM 701 C CA . LYS A 1 89 ? 12.652 1.832 24.479 1.00 88.44 89 LYS A CA 1
ATOM 702 C C . LYS A 1 89 ? 13.361 0.730 23.694 1.00 88.44 89 LYS A C 1
ATOM 704 O O . LYS A 1 89 ? 14.489 0.926 23.236 1.00 88.44 89 LYS A O 1
ATOM 709 N N . LEU A 1 90 ? 12.694 -0.408 23.498 1.00 88.38 90 LEU A N 1
ATOM 710 C CA . LEU A 1 90 ? 13.232 -1.508 22.697 1.00 88.38 90 LEU A CA 1
ATOM 711 C C . LEU A 1 90 ? 13.419 -1.077 21.236 1.00 88.38 90 LEU A C 1
ATOM 713 O O . LEU A 1 90 ? 14.477 -1.302 20.656 1.00 88.38 90 LEU A O 1
ATOM 717 N N . LEU A 1 91 ? 12.432 -0.393 20.653 1.00 88.12 91 LEU A N 1
ATOM 718 C CA . LEU A 1 91 ? 12.492 0.075 19.267 1.00 88.12 91 LEU A CA 1
ATOM 719 C C . LEU A 1 91 ? 13.527 1.186 19.054 1.00 88.12 91 LEU A C 1
ATOM 721 O O . LEU A 1 91 ? 14.203 1.202 18.026 1.00 88.12 91 LEU A O 1
ATOM 725 N N . THR A 1 92 ? 13.689 2.100 20.011 1.00 86.56 92 THR A N 1
ATOM 726 C CA . THR A 1 92 ? 14.674 3.192 19.903 1.00 86.56 92 THR A CA 1
ATOM 727 C C . THR A 1 92 ? 16.119 2.718 20.053 1.00 86.56 92 THR A C 1
ATOM 729 O O . THR A 1 92 ? 17.025 3.321 19.476 1.00 86.56 92 THR A O 1
ATOM 732 N N . THR A 1 93 ? 16.349 1.634 20.798 1.00 85.12 93 THR A N 1
ATOM 733 C CA . THR A 1 93 ? 17.679 1.023 20.973 1.00 85.12 93 THR A CA 1
ATOM 734 C C . THR A 1 93 ? 17.988 -0.049 19.926 1.00 85.12 93 THR A C 1
ATOM 736 O O . THR A 1 93 ? 19.150 -0.439 19.765 1.00 85.12 93 THR A O 1
ATOM 739 N N . ALA A 1 94 ? 16.976 -0.510 19.186 1.00 86.50 94 ALA A N 1
ATOM 740 C CA . ALA A 1 94 ? 17.126 -1.522 18.155 1.00 86.50 94 ALA A CA 1
ATOM 741 C C . ALA A 1 94 ? 18.042 -1.061 17.013 1.00 86.50 94 ALA A C 1
ATOM 743 O O . ALA A 1 94 ? 18.118 0.113 16.636 1.00 86.50 94 ALA A O 1
ATOM 744 N N . LYS A 1 95 ? 18.722 -2.035 16.398 1.00 86.19 95 LYS A N 1
ATOM 745 C CA . LYS A 1 95 ? 19.503 -1.793 15.188 1.00 86.19 95 LYS A CA 1
ATOM 746 C C . LYS A 1 95 ? 18.554 -1.364 14.076 1.00 86.19 95 LYS A C 1
ATOM 748 O O . LYS A 1 95 ? 17.746 -2.161 13.603 1.00 86.19 95 LYS A O 1
ATOM 753 N N . THR A 1 96 ? 18.711 -0.131 13.607 1.00 76.69 96 THR A N 1
ATOM 754 C CA . THR A 1 96 ? 18.010 0.318 12.411 1.00 76.69 96 THR A CA 1
ATOM 755 C C . THR A 1 96 ? 18.455 -0.544 11.237 1.00 76.69 96 THR A C 1
ATOM 757 O O . THR A 1 96 ? 19.634 -0.614 10.874 1.00 76.69 96 THR A O 1
ATOM 760 N N . VAL A 1 97 ? 17.499 -1.239 10.631 1.00 76.12 97 VAL A N 1
ATOM 761 C CA . VAL A 1 97 ? 17.702 -1.756 9.286 1.00 76.12 97 VAL A CA 1
ATOM 762 C C . VAL A 1 97 ? 17.658 -0.518 8.408 1.00 76.12 97 VAL A C 1
ATOM 764 O O . VAL A 1 97 ? 16.605 0.100 8.256 1.00 76.12 97 VAL A O 1
ATOM 767 N N . THR A 1 98 ? 18.811 -0.077 7.900 1.00 53.12 98 THR A N 1
ATOM 768 C CA . THR A 1 98 ? 18.824 0.968 6.880 1.00 53.12 98 THR A CA 1
ATOM 769 C C . THR A 1 98 ? 17.965 0.461 5.739 1.00 53.12 98 THR A C 1
ATOM 771 O O . THR A 1 98 ? 18.328 -0.480 5.031 1.00 53.12 98 THR A O 1
ATOM 774 N N . ALA A 1 99 ? 16.785 1.059 5.597 1.00 48.19 99 ALA A N 1
ATOM 775 C CA . ALA A 1 99 ? 15.930 0.810 4.467 1.00 48.19 99 ALA A CA 1
ATOM 776 C C . ALA A 1 99 ? 16.774 1.090 3.221 1.00 48.19 99 ALA A C 1
ATOM 778 O O . ALA A 1 99 ? 17.053 2.244 2.885 1.00 48.19 99 ALA A O 1
ATOM 779 N N . ARG A 1 100 ? 17.171 0.042 2.496 1.00 45.31 100 ARG A N 1
ATOM 780 C CA . ARG A 1 100 ? 17.309 0.172 1.049 1.00 45.31 100 ARG A CA 1
ATOM 781 C C . ARG A 1 100 ? 15.900 0.480 0.555 1.00 45.31 100 ARG A C 1
ATOM 783 O O . ARG A 1 100 ? 15.144 -0.429 0.269 1.00 45.31 100 ARG A O 1
ATOM 790 N N . SER A 1 101 ? 15.542 1.765 0.608 1.00 41.78 101 SER A N 1
ATOM 791 C CA . SER A 1 101 ? 14.313 2.373 0.101 1.00 41.78 101 SER A CA 1
ATOM 792 C C . SER A 1 101 ? 13.086 1.447 0.131 1.00 41.78 101 SER A C 1
ATOM 794 O O . SER A 1 101 ? 12.548 1.077 -0.905 1.00 41.78 101 SER A O 1
ATOM 796 N N . ALA A 1 102 ? 12.627 1.073 1.326 1.00 43.19 102 ALA A N 1
ATOM 797 C CA . ALA A 1 102 ? 11.329 0.431 1.500 1.00 43.19 102 ALA A CA 1
ATOM 798 C C . ALA A 1 102 ? 10.279 1.523 1.723 1.00 43.19 102 ALA A C 1
ATOM 800 O O . ALA A 1 102 ? 9.908 1.868 2.841 1.00 43.19 102 ALA A O 1
ATOM 801 N N . ARG A 1 103 ? 9.848 2.119 0.614 1.00 36.19 103 ARG A N 1
ATOM 802 C CA . ARG A 1 103 ? 8.576 2.828 0.520 1.00 36.19 103 ARG A CA 1
ATOM 803 C C . ARG A 1 103 ? 7.834 2.184 -0.648 1.00 36.19 103 ARG A C 1
ATOM 805 O O . ARG A 1 103 ? 8.085 2.603 -1.774 1.00 36.19 103 ARG A O 1
ATOM 812 N N . PRO A 1 104 ? 6.902 1.236 -0.453 1.00 38.25 104 PRO A N 1
ATOM 813 C CA . PRO A 1 104 ? 5.934 0.935 -1.489 1.00 38.25 104 PRO A CA 1
ATOM 814 C C . PRO A 1 104 ? 4.824 1.990 -1.381 1.00 38.25 104 PRO A C 1
ATOM 816 O O . PRO A 1 104 ? 3.658 1.705 -1.147 1.00 38.25 104 PRO A O 1
ATOM 819 N N . ALA A 1 105 ? 5.186 3.265 -1.555 1.00 39.94 105 ALA A N 1
ATOM 820 C CA . ALA A 1 105 ? 4.247 4.164 -2.201 1.00 39.94 105 ALA A CA 1
ATOM 821 C C . ALA A 1 105 ? 4.189 3.623 -3.619 1.00 39.94 105 ALA A C 1
ATOM 823 O O . ALA A 1 105 ? 5.245 3.624 -4.249 1.00 39.94 105 ALA A O 1
ATOM 824 N N . ALA A 1 106 ? 3.033 3.095 -4.039 1.00 42.16 106 ALA A N 1
ATOM 825 C CA . ALA A 1 106 ? 2.763 2.544 -5.364 1.00 42.16 106 ALA A CA 1
ATOM 826 C C . ALA A 1 106 ? 3.620 3.240 -6.422 1.00 42.16 106 ALA A C 1
ATOM 828 O O . ALA A 1 106 ? 3.277 4.287 -6.976 1.00 42.16 106 ALA A O 1
ATOM 829 N N . THR A 1 107 ? 4.803 2.677 -6.639 1.00 40.25 107 THR A N 1
ATOM 830 C CA . THR A 1 107 ? 5.712 3.155 -7.648 1.00 40.25 107 THR A CA 1
ATOM 831 C C . THR A 1 107 ? 5.190 2.389 -8.828 1.00 40.25 107 THR A C 1
ATOM 833 O O . THR A 1 107 ? 5.586 1.250 -9.055 1.00 40.25 107 THR A O 1
ATOM 836 N N . ALA A 1 108 ? 4.237 2.992 -9.546 1.00 45.06 108 ALA A N 1
ATOM 837 C CA . ALA A 1 108 ? 4.153 2.761 -10.976 1.00 45.06 108 ALA A CA 1
ATOM 838 C C . ALA A 1 108 ? 5.608 2.753 -11.427 1.00 45.06 108 ALA A C 1
ATOM 840 O O . ALA A 1 108 ? 6.248 3.804 -11.304 1.00 45.06 108 ALA A O 1
ATOM 841 N N . LYS A 1 109 ? 6.149 1.553 -11.723 1.00 43.22 109 LYS A N 1
ATOM 842 C CA . LYS A 1 109 ? 7.572 1.333 -12.003 1.00 43.22 109 LYS A CA 1
ATOM 843 C C . LYS A 1 109 ? 7.995 2.537 -12.809 1.00 43.22 109 LYS A C 1
ATOM 845 O O . LYS A 1 109 ? 7.419 2.770 -13.873 1.00 43.22 109 LYS A O 1
ATOM 850 N N . LYS A 1 110 ? 8.851 3.393 -12.249 1.00 49.44 110 LYS A N 1
ATOM 851 C CA . LYS A 1 110 ? 9.269 4.600 -12.950 1.00 49.44 110 LYS A CA 1
ATOM 852 C C . LYS A 1 110 ? 10.183 4.077 -14.041 1.00 49.44 110 LYS A C 1
ATOM 854 O O . LYS A 1 110 ? 11.369 3.901 -13.808 1.00 49.44 110 LYS A O 1
ATOM 859 N N . ILE A 1 111 ? 9.559 3.681 -15.151 1.00 60.41 111 ILE A N 1
ATOM 860 C CA . ILE A 1 111 ? 10.170 3.050 -16.309 1.00 60.41 111 ILE A CA 1
ATOM 861 C C . ILE A 1 111 ? 11.354 3.938 -16.648 1.00 60.41 111 ILE A C 1
ATOM 863 O O . ILE A 1 111 ? 11.172 5.121 -16.949 1.00 60.41 111 ILE A O 1
ATOM 867 N N . ASP A 1 112 ? 12.562 3.411 -16.484 1.00 68.56 112 ASP A N 1
ATOM 868 C CA . ASP A 1 112 ? 13.748 4.190 -16.774 1.00 68.56 112 ASP A CA 1
ATOM 869 C C . ASP A 1 112 ? 13.936 4.215 -18.286 1.00 68.56 112 ASP A C 1
ATOM 871 O O . ASP A 1 112 ? 14.520 3.318 -18.886 1.00 68.56 112 ASP A O 1
ATOM 875 N N . TYR A 1 113 ? 13.394 5.254 -18.914 1.00 65.19 113 TYR A N 1
ATOM 876 C CA . TYR A 1 113 ? 13.499 5.481 -20.353 1.00 65.19 113 TYR A CA 1
ATOM 877 C C . TYR A 1 113 ? 14.943 5.757 -20.814 1.00 65.19 113 TYR A C 1
ATOM 879 O O . TYR A 1 113 ? 15.174 5.847 -22.016 1.00 65.19 113 TYR A O 1
ATOM 887 N N . ALA A 1 114 ? 15.910 5.878 -19.894 1.00 70.50 114 ALA A N 1
ATOM 888 C CA . ALA A 1 114 ? 17.340 5.900 -20.189 1.00 70.50 114 ALA A CA 1
ATOM 889 C C . ALA A 1 114 ? 17.964 4.486 -20.224 1.00 70.50 114 ALA A C 1
ATOM 891 O O . ALA A 1 114 ? 19.170 4.334 -20.042 1.00 70.50 114 ALA A O 1
ATOM 892 N N . THR A 1 115 ? 17.159 3.453 -20.483 1.00 73.75 115 THR A N 1
ATOM 893 C CA . THR A 1 115 ? 17.604 2.073 -20.727 1.00 73.75 115 THR A CA 1
ATOM 894 C C . THR A 1 115 ? 17.081 1.571 -22.073 1.00 73.75 115 THR A C 1
ATOM 896 O O . THR A 1 115 ? 16.023 1.999 -22.540 1.00 73.75 115 THR A O 1
ATOM 899 N N . LEU A 1 116 ? 17.800 0.640 -22.706 1.00 73.38 116 LEU A N 1
ATOM 900 C CA . LEU A 1 116 ? 17.435 0.076 -24.017 1.00 73.38 116 LEU A CA 1
ATOM 901 C C . LEU A 1 116 ? 16.045 -0.596 -24.016 1.00 73.38 116 LEU A C 1
ATOM 903 O O . LEU A 1 116 ? 15.312 -0.549 -25.005 1.00 73.38 116 LEU A O 1
ATOM 907 N N . GLU A 1 117 ? 15.651 -1.163 -22.876 1.00 74.00 117 GLU A N 1
ATOM 908 C CA . GLU A 1 117 ? 14.383 -1.878 -22.669 1.00 74.00 117 GLU A CA 1
ATOM 909 C C . GLU A 1 117 ? 13.153 -0.954 -22.716 1.00 74.00 117 GLU A C 1
ATOM 911 O O . GLU A 1 117 ? 12.006 -1.395 -22.861 1.00 74.00 117 GLU A O 1
ATOM 916 N N . HIS A 1 118 ? 13.373 0.350 -22.561 1.00 79.00 118 HIS A N 1
ATOM 917 C CA . HIS A 1 118 ? 12.317 1.330 -22.331 1.00 79.00 118 HIS A CA 1
ATOM 918 C C . HIS A 1 118 ? 12.434 2.583 -23.202 1.00 79.00 118 HIS A C 1
ATOM 920 O O . HIS A 1 118 ? 11.441 3.293 -23.385 1.00 79.00 118 HIS A O 1
ATOM 926 N N . ALA A 1 119 ? 13.609 2.840 -23.776 1.00 80.31 119 ALA A N 1
ATOM 927 C CA . ALA A 1 119 ? 13.852 3.944 -24.691 1.00 80.31 119 ALA A CA 1
ATOM 928 C C . ALA A 1 119 ? 12.880 3.903 -25.877 1.00 80.31 119 ALA A C 1
ATOM 930 O O . ALA A 1 119 ? 12.654 2.854 -26.481 1.00 80.31 119 ALA A O 1
ATOM 931 N N . GLY A 1 120 ? 12.270 5.044 -26.203 1.00 79.88 120 GLY A N 1
ATOM 932 C CA . GLY A 1 120 ? 11.345 5.143 -27.333 1.00 79.88 120 GLY A CA 1
ATOM 933 C C . GLY A 1 120 ? 9.913 4.674 -27.055 1.00 79.88 120 GLY A C 1
ATOM 934 O O . GLY A 1 120 ? 9.058 4.820 -27.926 1.00 79.88 120 GLY A O 1
ATOM 935 N N . LYS A 1 121 ? 9.603 4.151 -25.856 1.00 82.44 121 LYS A N 1
ATOM 936 C CA . LYS A 1 121 ? 8.217 3.804 -25.503 1.00 82.44 121 LYS A CA 1
ATOM 937 C C . LYS A 1 121 ? 7.326 5.060 -25.483 1.00 82.44 121 LYS A C 1
ATOM 939 O O . LYS A 1 121 ? 7.733 6.080 -24.915 1.00 82.44 121 LYS A O 1
ATOM 944 N N . PRO A 1 122 ? 6.104 5.011 -26.056 1.00 77.88 122 PRO A N 1
ATOM 945 C CA . PRO A 1 122 ? 5.198 6.155 -26.052 1.00 77.88 122 PRO A CA 1
ATOM 946 C C . PRO A 1 122 ? 4.895 6.630 -24.627 1.00 77.88 122 PRO A C 1
ATOM 948 O O . PRO A 1 122 ? 4.303 5.903 -23.832 1.00 77.88 122 PRO A O 1
ATOM 951 N N . LYS A 1 123 ? 5.276 7.871 -24.304 1.00 77.00 123 LYS A N 1
ATOM 952 C CA . LYS A 1 123 ? 5.025 8.477 -22.989 1.00 77.00 123 LYS A CA 1
ATOM 953 C C . LYS A 1 123 ? 4.472 9.892 -23.078 1.00 77.00 123 LYS A C 1
ATOM 955 O O . LYS A 1 123 ? 4.727 10.629 -24.037 1.00 77.00 123 LYS A O 1
ATOM 960 N N . LYS A 1 124 ? 3.747 10.298 -22.034 1.00 63.03 124 LYS A N 1
ATOM 961 C CA . LYS A 1 124 ? 3.343 11.694 -21.826 1.00 63.03 124 LYS A CA 1
ATOM 962 C C . LYS A 1 124 ? 4.526 12.464 -21.222 1.00 63.03 124 LYS A C 1
ATOM 964 O O . LYS A 1 124 ? 5.048 12.064 -20.187 1.00 63.03 124 LYS A O 1
ATOM 969 N N . GLY A 1 125 ? 4.957 13.549 -21.872 1.00 74.62 125 GLY A N 1
ATOM 970 C CA . GLY A 1 125 ? 6.020 14.438 -21.376 1.00 74.62 125 GLY A CA 1
ATOM 971 C C . GLY A 1 125 ? 7.315 14.450 -22.198 1.00 74.62 125 GLY A C 1
ATOM 972 O O . GLY A 1 125 ? 7.442 13.768 -23.217 1.00 74.62 125 GLY A O 1
ATOM 973 N N . LYS A 1 126 ? 8.278 15.269 -21.756 1.00 76.44 126 LYS A N 1
ATOM 974 C CA . LYS A 1 126 ? 9.564 15.480 -22.441 1.00 76.44 126 LYS A CA 1
ATOM 975 C C . LYS A 1 126 ? 10.454 14.229 -22.367 1.00 76.44 126 LYS A C 1
ATOM 977 O O . LYS A 1 126 ? 10.506 13.549 -21.343 1.00 76.44 126 LYS A O 1
ATOM 982 N N . THR A 1 127 ? 11.142 13.933 -23.463 1.00 81.06 127 THR A N 1
ATOM 983 C CA . THR A 1 127 ? 12.216 12.932 -23.557 1.00 81.06 127 THR A CA 1
ATOM 984 C C . THR A 1 127 ? 13.489 13.487 -22.921 1.00 81.06 127 THR A C 1
ATOM 986 O O . THR A 1 127 ? 13.799 14.669 -23.082 1.00 81.06 127 THR A O 1
ATOM 989 N N . SER A 1 128 ? 14.203 12.666 -22.149 1.00 79.88 128 SER A N 1
ATOM 990 C CA . SER A 1 128 ? 15.461 13.088 -21.516 1.00 79.88 128 SER A CA 1
ATOM 991 C C . SER A 1 128 ? 16.617 13.022 -22.518 1.00 79.88 128 SER A C 1
ATOM 993 O O . SER A 1 128 ? 16.575 12.244 -23.465 1.00 79.88 128 SER A O 1
ATOM 995 N N . GLU A 1 129 ? 17.681 13.800 -22.306 1.00 78.56 129 GLU A N 1
ATOM 996 C CA . GLU A 1 129 ? 18.876 13.759 -23.171 1.00 78.56 129 GLU A CA 1
ATOM 997 C C . GLU A 1 129 ? 19.537 12.367 -23.205 1.00 78.56 129 GLU A C 1
ATOM 999 O O . GLU A 1 129 ? 20.044 11.942 -24.242 1.00 78.56 129 GLU A O 1
ATOM 1004 N N . ALA A 1 130 ? 19.479 11.620 -22.097 1.00 78.25 130 ALA A N 1
ATOM 1005 C CA . ALA A 1 130 ? 19.976 10.244 -22.030 1.00 78.25 130 ALA A CA 1
ATOM 1006 C C . ALA A 1 130 ? 19.147 9.282 -22.900 1.00 78.25 130 ALA A C 1
ATOM 1008 O O . ALA A 1 130 ? 19.705 8.463 -23.625 1.00 78.25 130 ALA A O 1
ATOM 1009 N N . GLU A 1 131 ? 17.820 9.423 -22.889 1.00 80.38 131 GLU A N 1
ATOM 1010 C CA . GLU A 1 131 ? 16.929 8.651 -23.759 1.00 80.38 131 GLU A CA 1
ATOM 1011 C C . GLU A 1 131 ? 17.152 8.995 -25.234 1.00 80.38 131 GLU A C 1
ATOM 1013 O O . GLU A 1 131 ? 17.257 8.091 -26.057 1.00 80.38 131 GLU A O 1
ATOM 1018 N N . LYS A 1 132 ? 17.281 10.284 -25.579 1.00 85.06 132 LYS A N 1
ATOM 1019 C CA . LYS A 1 132 ? 17.575 10.718 -26.957 1.00 85.06 132 LYS A CA 1
ATOM 1020 C C . LYS A 1 132 ? 18.859 10.082 -27.486 1.00 85.06 132 LYS A C 1
ATOM 1022 O O . LYS A 1 132 ? 18.876 9.589 -28.609 1.00 85.06 132 LYS A O 1
ATOM 1027 N N . ARG A 1 133 ? 19.913 10.045 -26.661 1.00 84.44 133 ARG A N 1
ATOM 1028 C CA . ARG A 1 133 ? 21.186 9.401 -27.011 1.00 84.44 133 ARG A CA 1
ATOM 1029 C C . ARG A 1 133 ? 20.997 7.920 -27.333 1.00 84.44 133 ARG A C 1
ATOM 1031 O O . ARG A 1 133 ? 21.408 7.480 -28.399 1.00 84.44 133 ARG A O 1
ATOM 1038 N N . ILE A 1 134 ? 20.316 7.183 -26.457 1.00 84.31 134 ILE A N 1
ATOM 1039 C CA . ILE A 1 134 ? 20.076 5.744 -26.640 1.00 84.31 134 ILE A CA 1
ATOM 1040 C C . ILE A 1 134 ? 19.225 5.477 -27.884 1.00 84.31 134 ILE A C 1
ATOM 1042 O O . ILE A 1 134 ? 19.531 4.557 -28.641 1.00 84.31 134 ILE A O 1
ATOM 1046 N N . VAL A 1 135 ? 18.197 6.299 -28.125 1.00 84.50 135 VAL A N 1
ATOM 1047 C CA . VAL A 1 135 ? 17.347 6.205 -29.321 1.00 84.50 135 VAL A CA 1
ATOM 1048 C C . VAL A 1 135 ? 18.133 6.491 -30.598 1.00 84.50 135 VAL A C 1
ATOM 1050 O O . VAL A 1 135 ? 17.929 5.802 -31.592 1.00 84.50 135 VAL A O 1
ATOM 1053 N N . ARG A 1 136 ? 19.050 7.462 -30.582 1.00 84.31 136 ARG A N 1
ATOM 1054 C CA . ARG A 1 136 ? 19.918 7.763 -31.727 1.00 84.31 136 ARG A CA 1
ATOM 1055 C C . ARG A 1 136 ? 20.908 6.629 -32.010 1.00 84.31 136 ARG A C 1
ATOM 1057 O O . ARG A 1 136 ? 21.082 6.267 -33.166 1.00 84.31 136 ARG A O 1
ATOM 1064 N N . GLU A 1 137 ? 21.539 6.078 -30.976 1.00 84.38 137 GLU A N 1
ATOM 1065 C CA . GLU A 1 137 ? 22.560 5.027 -31.110 1.00 84.38 137 GLU A CA 1
ATOM 1066 C C . GLU A 1 137 ? 21.966 3.653 -31.467 1.00 84.38 137 GLU A C 1
ATOM 1068 O O . GLU A 1 137 ? 22.616 2.869 -32.150 1.00 84.38 137 GLU A O 1
ATOM 1073 N N . ASN A 1 138 ? 20.728 3.363 -31.044 1.00 86.25 138 ASN A N 1
ATOM 1074 C CA . ASN A 1 138 ? 20.100 2.039 -31.174 1.00 86.25 138 ASN A CA 1
ATOM 1075 C C . ASN A 1 138 ? 18.742 2.090 -31.900 1.00 86.25 138 ASN A C 1
ATOM 1077 O O . ASN A 1 138 ? 17.842 1.303 -31.602 1.00 86.25 138 ASN A O 1
ATOM 1081 N N . PHE A 1 139 ? 18.575 3.028 -32.837 1.00 85.50 139 PHE A N 1
ATOM 1082 C CA . PHE A 1 139 ? 17.295 3.327 -33.493 1.00 85.50 139 PHE A CA 1
ATOM 1083 C C . PHE A 1 139 ? 16.588 2.088 -34.070 1.00 85.50 139 PHE A C 1
ATOM 1085 O O . PHE A 1 139 ? 15.405 1.870 -33.803 1.00 85.50 139 PHE A O 1
ATOM 1092 N N . ASP A 1 140 ? 17.311 1.252 -34.821 1.00 84.06 140 ASP A N 1
ATOM 1093 C CA . ASP A 1 140 ? 16.729 0.070 -35.470 1.00 84.06 140 ASP A CA 1
ATOM 1094 C C . ASP A 1 140 ? 16.310 -0.995 -34.450 1.00 84.06 140 ASP A C 1
ATOM 1096 O O . ASP A 1 140 ? 15.191 -1.503 -34.516 1.00 84.06 140 ASP A O 1
ATOM 1100 N N . GLN A 1 141 ? 17.157 -1.261 -33.450 1.00 82.31 141 GLN A N 1
ATOM 1101 C CA . GLN A 1 141 ? 16.875 -2.226 -32.380 1.00 82.31 141 GLN A CA 1
ATOM 1102 C C . GLN A 1 141 ? 15.658 -1.809 -31.544 1.00 82.31 141 GLN A C 1
ATOM 1104 O O . GLN A 1 141 ? 14.839 -2.639 -31.150 1.00 82.31 141 GLN A O 1
ATOM 1109 N N . ILE A 1 142 ? 15.506 -0.507 -31.288 1.00 86.31 142 ILE A N 1
ATOM 1110 C CA . ILE A 1 142 ? 14.357 0.032 -30.557 1.00 86.31 142 ILE A CA 1
ATOM 1111 C C . ILE A 1 142 ? 13.081 -0.100 -31.384 1.00 86.31 142 ILE A C 1
ATOM 1113 O O . ILE A 1 142 ? 12.051 -0.478 -30.833 1.00 86.31 142 ILE A O 1
ATOM 1117 N N . ASN A 1 143 ? 13.127 0.174 -32.687 1.00 85.88 143 ASN A N 1
ATOM 1118 C CA . ASN A 1 143 ? 11.957 0.027 -33.548 1.00 85.88 143 ASN A CA 1
ATOM 1119 C C . ASN A 1 143 ? 11.521 -1.432 -33.714 1.00 85.88 143 ASN A C 1
ATOM 1121 O O . ASN A 1 143 ? 10.324 -1.702 -33.636 1.00 85.88 143 ASN A O 1
ATOM 1125 N N . GLU A 1 144 ? 12.463 -2.365 -33.864 1.00 84.31 144 GLU A N 1
ATOM 1126 C CA . GLU A 1 144 ? 12.179 -3.804 -33.895 1.00 84.31 144 GLU A CA 1
ATOM 1127 C C . GLU A 1 144 ? 11.519 -4.264 -32.586 1.00 84.31 144 GLU A C 1
ATOM 1129 O O . GLU A 1 144 ? 10.483 -4.933 -32.601 1.00 84.31 144 GLU A O 1
ATOM 1134 N N . ARG A 1 145 ? 12.043 -3.807 -31.440 1.00 87.62 145 ARG A N 1
ATOM 1135 C CA . ARG A 1 145 ? 11.450 -4.069 -30.122 1.00 87.62 145 ARG A CA 1
ATOM 1136 C C . ARG A 1 145 ? 10.047 -3.474 -29.988 1.00 87.62 145 ARG A C 1
ATOM 1138 O O . ARG A 1 145 ? 9.130 -4.163 -29.550 1.00 87.62 145 ARG A O 1
ATOM 1145 N N . LEU A 1 146 ? 9.859 -2.203 -30.351 1.00 84.69 146 LEU A N 1
ATOM 1146 C CA . LEU A 1 146 ? 8.554 -1.535 -30.280 1.00 84.69 146 LEU A CA 1
ATOM 1147 C C . LEU A 1 146 ? 7.521 -2.254 -31.152 1.00 84.69 146 LEU A C 1
ATOM 1149 O O . LEU A 1 146 ? 6.390 -2.437 -30.710 1.00 84.69 146 LEU A O 1
ATOM 1153 N N . GLN A 1 147 ? 7.919 -2.714 -32.339 1.00 85.38 147 GLN A N 1
ATOM 1154 C CA . GLN A 1 147 ? 7.067 -3.511 -33.215 1.00 85.38 147 GLN A CA 1
ATOM 1155 C C . GLN A 1 147 ? 6.711 -4.869 -32.590 1.00 85.38 147 GLN A C 1
ATOM 1157 O O . GLN A 1 147 ? 5.543 -5.254 -32.621 1.00 85.38 147 GLN A O 1
ATOM 1162 N N . GLY A 1 148 ? 7.679 -5.566 -31.980 1.00 79.38 148 GLY A N 1
ATOM 1163 C CA . GLY A 1 148 ? 7.452 -6.835 -31.278 1.00 79.38 148 GLY A CA 1
ATOM 1164 C C . GLY A 1 148 ? 6.533 -6.712 -30.056 1.00 79.38 148 GLY A C 1
ATOM 1165 O O . GLY A 1 148 ? 5.763 -7.622 -29.765 1.00 79.38 148 GLY A O 1
ATOM 1166 N N . GLU A 1 149 ? 6.557 -5.563 -29.378 1.00 77.69 149 GLU A N 1
ATOM 1167 C CA . GLU A 1 149 ? 5.660 -5.236 -28.261 1.00 77.69 149 GLU A CA 1
ATOM 1168 C C . GLU A 1 149 ? 4.295 -4.668 -28.712 1.00 77.69 149 GLU A C 1
ATOM 1170 O O . GLU A 1 149 ? 3.452 -4.358 -27.869 1.00 77.69 149 GLU A O 1
ATOM 1175 N N . GLY A 1 150 ? 4.058 -4.498 -30.020 1.00 79.50 150 GLY A N 1
ATOM 1176 C CA . GLY A 1 150 ? 2.822 -3.911 -30.555 1.00 79.50 150 GLY A CA 1
ATOM 1177 C C . GLY A 1 150 ? 2.659 -2.410 -30.267 1.00 79.50 150 GLY A C 1
ATOM 1178 O O . GLY A 1 150 ? 1.544 -1.886 -30.289 1.00 79.50 150 GLY A O 1
ATOM 1179 N N . LEU A 1 151 ? 3.755 -1.707 -29.974 1.00 82.88 151 LEU A N 1
ATOM 1180 C CA . LEU A 1 151 ? 3.787 -0.272 -29.694 1.00 82.88 151 LEU A CA 1
ATOM 1181 C C . LEU A 1 151 ? 4.045 0.546 -30.968 1.00 82.88 151 LEU A C 1
ATOM 1183 O O . LEU A 1 151 ? 4.634 0.075 -31.939 1.00 82.88 151 LEU A O 1
ATOM 1187 N N . ARG A 1 152 ? 3.632 1.823 -30.954 1.00 86.25 152 ARG A N 1
ATOM 1188 C CA . ARG A 1 152 ? 3.923 2.765 -32.047 1.00 86.25 152 ARG A CA 1
ATOM 1189 C C . ARG A 1 152 ? 5.440 2.918 -32.213 1.00 86.25 152 ARG A C 1
ATOM 1191 O O . ARG A 1 152 ? 6.112 3.344 -31.276 1.00 86.25 152 ARG A O 1
ATOM 1198 N N . THR A 1 153 ? 5.941 2.632 -33.411 1.00 87.38 153 THR A N 1
ATOM 1199 C CA . THR A 1 153 ? 7.351 2.798 -33.786 1.00 87.38 153 THR A CA 1
ATOM 1200 C C . THR A 1 153 ? 7.716 4.262 -34.040 1.00 87.38 153 THR A C 1
ATOM 1202 O O . THR A 1 153 ? 6.861 5.139 -34.229 1.00 87.38 153 THR A O 1
ATOM 1205 N N . ILE A 1 154 ? 9.016 4.544 -34.022 1.00 85.62 154 ILE A N 1
ATOM 1206 C CA . ILE A 1 154 ? 9.577 5.864 -34.282 1.00 85.62 154 ILE A CA 1
ATOM 1207 C C . ILE A 1 154 ? 9.837 6.001 -35.785 1.00 85.62 154 ILE A C 1
ATOM 1209 O O . ILE A 1 154 ? 10.714 5.340 -36.332 1.00 85.62 154 ILE A O 1
ATOM 1213 N N . ASP A 1 155 ? 9.086 6.879 -36.446 1.00 83.12 155 ASP A N 1
ATOM 1214 C CA . ASP A 1 155 ? 9.251 7.193 -37.867 1.00 83.12 155 ASP A CA 1
ATOM 1215 C C . ASP A 1 155 ? 10.167 8.412 -38.088 1.00 83.12 155 ASP A C 1
ATOM 1217 O O . ASP A 1 155 ? 9.965 9.464 -37.483 1.00 83.12 155 ASP A O 1
ATOM 1221 N N . LEU A 1 156 ? 11.141 8.282 -38.994 1.00 83.44 156 LEU A N 1
ATOM 1222 C CA . LEU A 1 156 ? 12.039 9.365 -39.425 1.00 83.44 156 LEU A CA 1
ATOM 1223 C C . LEU A 1 156 ? 11.368 10.346 -40.392 1.00 83.44 156 LEU A C 1
ATOM 1225 O O . LEU A 1 156 ? 11.877 11.444 -40.611 1.00 83.44 156 LEU A O 1
ATOM 1229 N N . ASN A 1 157 ? 10.234 9.968 -40.985 1.00 79.69 157 ASN A N 1
ATOM 1230 C CA . ASN A 1 157 ? 9.450 10.855 -41.836 1.00 79.69 157 ASN A CA 1
ATOM 1231 C C . ASN A 1 157 ? 8.515 11.774 -41.052 1.00 79.69 157 ASN A C 1
ATOM 1233 O O . ASN A 1 157 ? 7.988 12.729 -41.624 1.00 79.69 157 ASN A O 1
ATOM 1237 N N . ASN A 1 158 ? 8.344 11.519 -39.755 1.00 82.19 158 ASN A N 1
ATOM 1238 C CA . ASN A 1 158 ? 7.529 12.340 -38.881 1.00 82.19 158 ASN A CA 1
ATOM 1239 C C . ASN A 1 158 ? 8.396 13.421 -38.194 1.00 82.19 158 ASN A C 1
ATOM 1241 O O . ASN A 1 158 ? 9.253 13.072 -37.376 1.00 82.19 158 ASN A O 1
ATOM 1245 N N . PRO A 1 159 ? 8.177 14.722 -38.472 1.00 79.62 159 PRO A N 1
ATOM 1246 C CA . PRO A 1 159 ? 8.982 15.800 -37.894 1.00 79.62 159 PRO A CA 1
ATOM 1247 C C . PRO A 1 159 ? 8.902 15.850 -36.359 1.00 79.62 159 PRO A C 1
ATOM 1249 O O . PRO A 1 159 ? 9.921 16.094 -35.715 1.00 79.62 159 PRO A O 1
ATOM 1252 N N . ASP A 1 160 ? 7.755 15.503 -35.762 1.00 79.94 160 ASP A N 1
ATOM 1253 C CA . ASP A 1 160 ? 7.580 15.494 -34.303 1.00 79.94 160 ASP A CA 1
ATOM 1254 C C . ASP A 1 160 ? 8.464 14.432 -33.632 1.00 79.94 160 ASP A C 1
ATOM 1256 O O . ASP A 1 160 ? 8.957 14.614 -32.520 1.00 79.94 160 ASP A O 1
ATOM 1260 N N . HIS A 1 161 ? 8.664 13.291 -34.296 1.00 83.50 161 HIS A N 1
ATOM 1261 C CA . HIS A 1 161 ? 9.517 12.215 -33.791 1.00 83.50 161 HIS A CA 1
ATOM 1262 C C . HIS A 1 161 ? 10.994 12.588 -33.894 1.00 83.50 161 HIS A C 1
ATOM 1264 O O . HIS A 1 161 ? 11.770 12.323 -32.972 1.00 83.50 161 HIS A O 1
ATOM 1270 N N . VAL A 1 162 ? 11.368 13.232 -35.000 1.00 83.81 162 VAL A N 1
ATOM 1271 C CA . VAL A 1 162 ? 12.733 13.689 -35.249 1.00 83.81 162 VAL A CA 1
ATOM 1272 C C . VAL A 1 162 ? 13.151 14.738 -34.220 1.00 83.81 162 VAL A C 1
ATOM 1274 O O . VAL A 1 162 ? 14.207 14.587 -33.604 1.00 83.81 162 VAL A O 1
ATOM 1277 N N . GLU A 1 163 ? 12.306 15.737 -33.964 1.00 82.56 163 GLU A N 1
ATOM 1278 C CA . GLU A 1 163 ? 12.575 16.795 -32.984 1.00 82.56 163 GLU A CA 1
ATOM 1279 C C . GLU A 1 163 ? 12.595 16.244 -31.547 1.00 82.56 163 GLU A C 1
ATOM 1281 O O . GLU A 1 163 ? 13.474 16.564 -30.742 1.00 82.56 163 GLU A O 1
ATOM 1286 N N . ARG A 1 164 ? 11.675 15.327 -31.221 1.00 82.62 164 ARG A N 1
ATOM 1287 C CA . ARG A 1 164 ? 11.571 14.733 -29.882 1.00 82.62 164 ARG A CA 1
ATOM 1288 C C . ARG A 1 164 ? 12.772 13.868 -29.503 1.00 82.62 164 ARG A C 1
ATOM 1290 O O . ARG A 1 164 ? 13.175 13.878 -28.337 1.00 82.62 164 ARG A O 1
ATOM 1297 N N . TYR A 1 165 ? 13.331 13.118 -30.449 1.00 82.88 165 TYR A N 1
ATOM 1298 C CA . TYR A 1 165 ? 14.453 12.207 -30.198 1.00 82.88 165 TYR A CA 1
ATOM 1299 C C . TYR A 1 165 ? 15.811 12.740 -30.684 1.00 82.88 165 TYR A C 1
ATOM 1301 O O . TYR A 1 165 ? 16.824 12.085 -30.463 1.00 82.88 165 TYR A O 1
ATOM 1309 N N . GLY A 1 166 ? 15.866 13.930 -31.296 1.00 81.94 166 GLY A N 1
ATOM 1310 C CA . GLY A 1 166 ? 17.111 14.504 -31.825 1.00 81.94 166 GLY A CA 1
ATOM 1311 C C . GLY A 1 166 ? 17.677 13.723 -33.021 1.00 81.94 166 GLY A C 1
ATOM 1312 O O . GLY A 1 166 ? 18.896 13.582 -33.167 1.00 81.94 166 GLY A O 1
ATOM 1313 N N . LEU A 1 167 ? 16.798 13.186 -33.873 1.00 82.75 167 LEU A N 1
ATOM 1314 C CA . LEU A 1 167 ? 17.152 12.305 -34.998 1.00 82.75 167 LEU A CA 1
ATOM 1315 C C . LEU A 1 167 ? 17.446 13.068 -36.300 1.00 82.75 167 LEU A C 1
ATOM 1317 O O . LEU A 1 167 ? 17.447 12.471 -37.369 1.00 82.75 167 LEU A O 1
ATOM 1321 N N . GLU A 1 168 ? 17.694 14.377 -36.238 1.00 80.44 168 GLU A N 1
ATOM 1322 C CA . GLU A 1 168 ? 17.872 15.233 -37.422 1.00 80.44 168 GLU A CA 1
ATOM 1323 C C . GLU A 1 168 ? 19.037 14.786 -38.314 1.00 80.44 168 GLU A C 1
ATOM 1325 O O . GLU A 1 168 ? 18.926 14.801 -39.538 1.00 80.44 168 GLU A O 1
ATOM 1330 N N . GLU A 1 169 ? 20.149 14.365 -37.708 1.00 77.81 169 GLU A N 1
ATOM 1331 C CA . GLU A 1 169 ? 21.321 13.865 -38.437 1.00 77.81 169 GLU A CA 1
ATO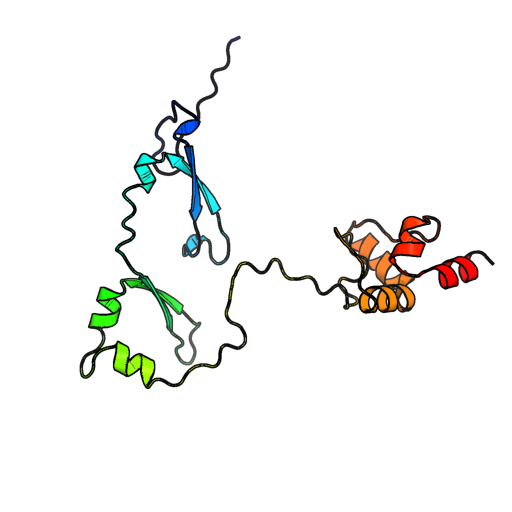M 1332 C C . GLU A 1 169 ? 21.051 12.488 -39.054 1.00 77.81 169 GLU A C 1
ATOM 1334 O O . GLU A 1 169 ? 21.345 12.278 -40.226 1.00 77.81 169 GLU A O 1
ATOM 1339 N N . LEU A 1 170 ? 20.384 11.596 -38.315 1.00 77.56 170 LEU A N 1
ATOM 1340 C CA . LEU A 1 170 ? 20.045 10.242 -38.770 1.00 77.56 170 LEU A CA 1
ATOM 1341 C C . LEU A 1 170 ? 18.978 10.256 -39.881 1.00 77.56 170 LEU A C 1
ATOM 1343 O O . LEU A 1 170 ? 19.025 9.464 -40.821 1.00 77.56 170 LEU A O 1
ATOM 1347 N N . ALA A 1 171 ? 18.037 11.202 -39.819 1.00 79.19 171 ALA A N 1
ATOM 1348 C CA . ALA A 1 171 ? 17.055 11.442 -40.871 1.00 79.19 171 ALA A CA 1
ATOM 1349 C C . ALA A 1 171 ? 17.692 12.045 -42.134 1.00 79.19 171 ALA A C 1
ATOM 1351 O O . ALA A 1 171 ? 17.258 11.718 -43.236 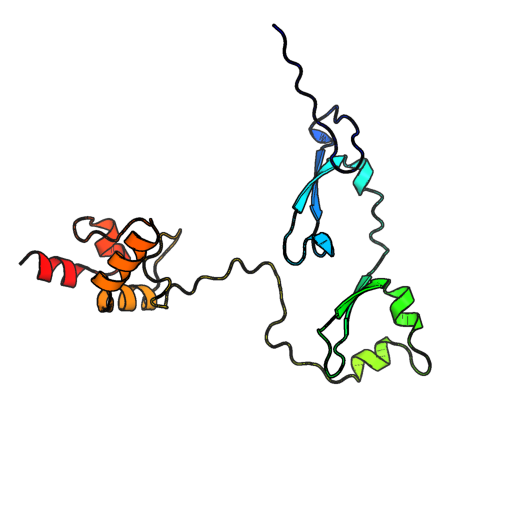1.00 79.19 171 ALA A O 1
ATOM 1352 N N . LYS A 1 172 ? 18.715 12.904 -41.998 1.00 78.25 172 LYS A N 1
ATOM 1353 C CA . LYS A 1 172 ? 19.492 13.422 -43.138 1.00 78.25 172 LYS A CA 1
ATOM 1354 C C . LYS A 1 172 ? 20.335 12.327 -43.790 1.00 78.25 172 LYS A C 1
ATOM 1356 O O . LYS A 1 172 ? 20.345 12.245 -45.010 1.00 78.25 172 LYS A O 1
ATOM 1361 N N . GLU A 1 173 ? 20.983 11.478 -42.996 1.00 77.25 173 GLU A N 1
ATOM 1362 C CA . GLU A 1 173 ? 21.825 10.377 -43.481 1.00 77.25 173 GLU A CA 1
ATOM 1363 C C . GLU A 1 173 ? 21.024 9.308 -44.239 1.00 77.25 173 GLU A C 1
ATOM 1365 O O . GLU A 1 173 ? 21.475 8.833 -45.270 1.00 77.25 173 GLU A O 1
ATOM 1370 N N . ARG A 1 174 ? 19.807 8.968 -43.786 1.00 74.50 174 ARG A N 1
ATOM 1371 C CA . ARG A 1 174 ? 18.944 7.978 -44.466 1.00 74.50 174 ARG A CA 1
ATOM 1372 C C . ARG A 1 174 ? 18.112 8.531 -45.626 1.00 74.50 174 ARG A C 1
ATOM 1374 O O . ARG A 1 174 ? 17.445 7.758 -46.312 1.00 74.50 174 ARG A O 1
ATOM 1381 N N . ARG A 1 175 ? 18.081 9.854 -45.803 1.00 65.25 175 ARG A N 1
ATOM 1382 C CA . ARG A 1 175 ? 17.406 10.529 -46.927 1.00 65.25 175 ARG A CA 1
ATOM 1383 C C . ARG A 1 175 ? 18.374 10.992 -48.021 1.00 65.25 175 ARG A C 1
ATOM 1385 O O . ARG A 1 175 ? 17.890 11.407 -49.073 1.00 65.25 175 ARG A O 1
ATOM 1392 N N . GLY A 1 176 ? 19.681 10.980 -47.752 1.00 51.38 176 GLY A N 1
ATOM 1393 C CA . GLY A 1 176 ? 20.739 11.172 -48.749 1.00 51.38 176 GLY A CA 1
ATOM 1394 C C . GLY A 1 176 ? 21.017 9.888 -49.511 1.00 51.38 176 GLY A C 1
ATOM 1395 O O . GLY A 1 176 ? 21.350 10.009 -50.709 1.00 51.38 176 GLY A O 1
#

Secondary structure (DSSP, 8-state):
------EE-TTT--EE--GGGEEEEEE-S-TTTTT--EEEEEEHHHHHTS-TT--EEEEEE--TTSPPEEEEEEHHHHHTT-SSS-HHHHHHHS-----SS---S-------TTSTTTTT---SSPPPHHHHHHHHHTHHHHHHHHHHTTPPP--TT-HHHHHHHT-HHHHHHTT-

Radius of gyration: 26.62 Å; chains: 1; bounding box: 62×38×79 Å